Protein AF-A0A7T1I985-F1 (afdb_monomer_lite)

Sequence (53 aa):
MTPWPDRAVILALLITLGLCFALVFWSVRLNPSPEPQLQWRDRQAPQAMVQPL

Radius of gyration: 25.19 Å; chains: 1; bounding box: 50×20×72 Å

pLDDT: mean 77.23, std 15.63, range [53.75, 97.75]

Foldseek 3Di:
DDDDDPVVVVVVVVVVVVVVVVVVVVVCVVPVDDDPPPVVVVVPDPPDPPDDD

Secondary structure (DSSP, 8-state):
-PPPPHHHHHHHHHHHHHHHHHHHHHHHHH--------TTTTT----------

Structure (mmCIF, N/CA/C/O backbone):
data_AF-A0A7T1I985-F1
#
_entry.id   AF-A0A7T1I985-F1
#
loop_
_atom_site.group_PDB
_atom_site.id
_atom_site.type_symbol
_atom_site.label_atom_id
_atom_site.label_alt_id
_atom_site.label_comp_id
_atom_site.label_asym_id
_atom_site.label_entity_id
_atom_site.label_seq_id
_atom_site.pdbx_PDB_ins_code
_atom_site.Cartn_x
_atom_site.Cartn_y
_atom_site.Cartn_z
_atom_site.occupancy
_atom_site.B_iso_or_equiv
_atom_site.auth_seq_id
_atom_site.auth_comp_id
_atom_site.auth_asym_id
_atom_site.auth_atom_id
_atom_site.pdbx_PDB_model_num
ATOM 1 N N . MET A 1 1 ? 22.108 9.302 -12.386 1.00 54.03 1 MET A N 1
ATOM 2 C CA . MET A 1 1 ? 20.724 9.250 -11.87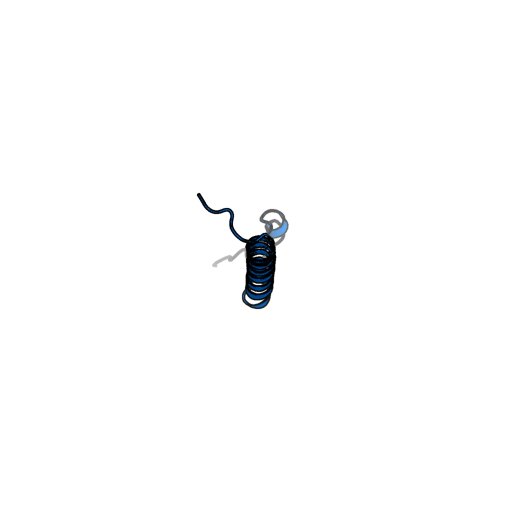1 1.00 54.03 1 MET A CA 1
ATOM 3 C C . MET A 1 1 ? 19.821 8.864 -13.024 1.00 54.03 1 MET A C 1
ATOM 5 O O . MET A 1 1 ? 19.441 9.720 -13.808 1.00 54.03 1 MET A O 1
ATOM 9 N N . THR A 1 2 ? 19.578 7.571 -13.211 1.00 69.69 2 THR A N 1
ATOM 10 C CA . THR A 1 2 ? 18.643 7.105 -14.238 1.00 69.69 2 THR A CA 1
ATOM 11 C C . THR A 1 2 ? 17.227 7.232 -13.679 1.00 69.69 2 THR A C 1
ATOM 13 O O . THR A 1 2 ? 16.960 6.634 -12.632 1.00 69.69 2 THR A O 1
ATOM 16 N N . PRO A 1 3 ? 16.340 8.026 -14.304 1.00 74.06 3 PRO A N 1
ATOM 17 C CA . PRO A 1 3 ? 14.958 8.119 -13.863 1.00 74.06 3 PRO A CA 1
ATOM 18 C C . PRO A 1 3 ? 14.318 6.736 -13.956 1.00 74.06 3 PRO A C 1
ATOM 20 O O . PRO A 1 3 ? 14.564 5.976 -14.896 1.00 74.06 3 PRO A O 1
ATOM 23 N N . TRP A 1 4 ? 13.546 6.388 -12.933 1.00 75.81 4 TRP A N 1
ATOM 24 C CA . TRP A 1 4 ? 12.803 5.140 -12.941 1.00 75.81 4 TRP A CA 1
ATOM 25 C C . TRP A 1 4 ? 11.764 5.182 -14.066 1.00 75.81 4 TRP A C 1
ATOM 27 O O . TRP A 1 4 ? 11.221 6.252 -14.339 1.00 75.81 4 TRP A O 1
ATOM 37 N N . PRO A 1 5 ? 11.465 4.045 -14.715 1.00 87.81 5 PRO A N 1
ATOM 38 C CA . PRO A 1 5 ? 10.423 4.001 -15.731 1.00 87.81 5 PRO A CA 1
ATOM 39 C C . PRO A 1 5 ? 9.098 4.490 -15.136 1.00 87.81 5 PRO A C 1
ATOM 41 O O . PRO A 1 5 ? 8.702 3.986 -14.084 1.00 87.81 5 PRO A O 1
ATOM 44 N N . ASP A 1 6 ? 8.378 5.391 -15.808 1.00 88.50 6 ASP A N 1
ATOM 45 C CA . ASP A 1 6 ? 7.111 5.958 -15.308 1.00 88.50 6 ASP A CA 1
ATOM 46 C C . ASP A 1 6 ? 6.119 4.876 -14.862 1.00 88.50 6 ASP A C 1
ATOM 48 O O . ASP A 1 6 ? 5.502 4.962 -13.803 1.00 88.50 6 ASP A O 1
ATOM 52 N N . ARG A 1 7 ? 6.051 3.774 -15.617 1.00 89.75 7 ARG A N 1
ATOM 53 C CA . ARG A 1 7 ? 5.253 2.581 -15.288 1.00 89.75 7 ARG A CA 1
ATOM 54 C C . ARG A 1 7 ? 5.580 1.975 -13.920 1.0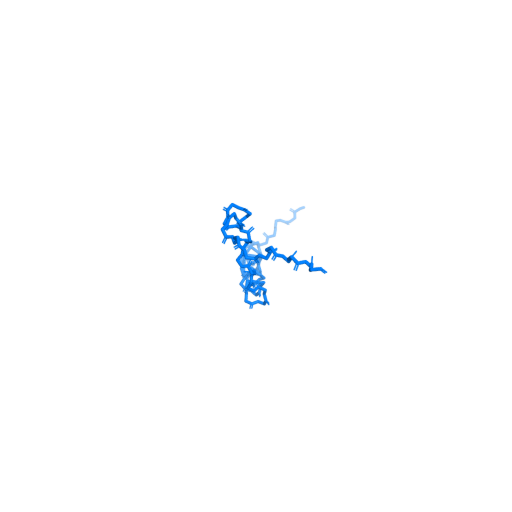0 89.75 7 ARG A C 1
ATOM 56 O O . ARG A 1 7 ? 4.677 1.506 -13.240 1.00 89.75 7 ARG A O 1
ATOM 63 N N . ALA A 1 8 ? 6.849 1.975 -13.515 1.00 91.88 8 ALA A N 1
ATOM 64 C CA . ALA A 1 8 ? 7.278 1.434 -12.229 1.00 91.88 8 ALA A CA 1
ATOM 65 C C . ALA A 1 8 ? 6.842 2.352 -11.082 1.00 91.88 8 ALA A C 1
ATOM 67 O O . ALA A 1 8 ? 6.384 1.864 -10.053 1.00 91.88 8 ALA A O 1
ATOM 68 N N . VAL A 1 9 ? 6.916 3.670 -11.287 1.00 91.62 9 VAL A N 1
ATOM 69 C CA . VAL A 1 9 ? 6.434 4.666 -10.320 1.00 91.62 9 VAL A CA 1
ATOM 70 C C . VAL A 1 9 ? 4.917 4.570 -10.165 1.00 91.62 9 VAL A C 1
ATOM 72 O O . VAL A 1 9 ? 4.415 4.499 -9.046 1.00 91.62 9 VAL A O 1
ATOM 75 N N . ILE A 1 10 ? 4.185 4.483 -11.278 1.00 94.94 10 ILE A N 1
ATOM 76 C CA . ILE A 1 10 ? 2.725 4.323 -11.278 1.00 94.94 10 ILE A CA 1
ATOM 77 C C . ILE A 1 10 ? 2.325 3.018 -10.579 1.00 94.94 10 ILE A C 1
ATOM 79 O O . ILE A 1 10 ? 1.446 3.031 -9.721 1.00 94.94 10 ILE A O 1
ATOM 83 N N . LEU A 1 11 ? 2.992 1.900 -10.887 1.00 96.19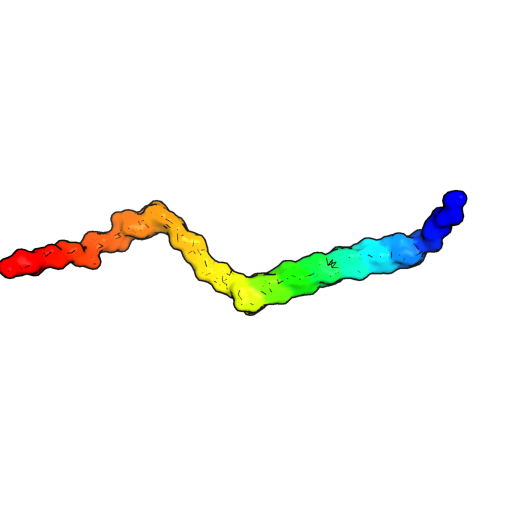 11 LEU A N 1
ATOM 84 C CA . LEU A 1 11 ? 2.746 0.624 -10.210 1.00 96.19 11 LEU A CA 1
ATOM 85 C C . LEU A 1 11 ? 3.019 0.715 -8.708 1.00 96.19 11 LEU A C 1
ATOM 87 O O . LEU A 1 11 ? 2.196 0.257 -7.920 1.00 96.19 11 LEU A O 1
ATOM 91 N N . ALA A 1 12 ? 4.125 1.338 -8.298 1.00 94.44 12 ALA A N 1
ATOM 92 C CA . ALA A 1 12 ? 4.444 1.523 -6.885 1.00 94.44 12 ALA A CA 1
ATOM 93 C C . ALA A 1 12 ? 3.372 2.354 -6.160 1.00 94.44 12 ALA A C 1
ATOM 95 O O . ALA A 1 12 ? 2.969 1.999 -5.050 1.00 94.44 12 ALA A O 1
ATOM 96 N N . LEU A 1 13 ? 2.861 3.413 -6.796 1.00 96.31 13 LEU A N 1
ATOM 97 C CA . LEU A 1 13 ? 1.776 4.234 -6.252 1.00 96.31 13 LEU A CA 1
ATOM 98 C C . LEU A 1 13 ? 0.473 3.441 -6.113 1.00 96.31 13 LEU A C 1
ATOM 100 O O . LEU A 1 13 ? -0.144 3.472 -5.049 1.00 96.31 13 LEU A O 1
ATOM 104 N N . LEU A 1 14 ? 0.078 2.691 -7.145 1.00 97.75 14 LEU A N 1
ATOM 105 C CA . LEU A 1 14 ? -1.131 1.863 -7.114 1.00 97.75 14 LEU A CA 1
ATOM 106 C C . LEU A 1 14 ? -1.043 0.758 -6.055 1.00 97.75 14 LEU A C 1
ATOM 108 O O . LEU A 1 14 ? -2.010 0.535 -5.328 1.00 97.75 14 LEU A O 1
ATOM 112 N N . ILE A 1 15 ? 0.115 0.105 -5.926 1.00 97.56 15 ILE A N 1
ATOM 113 C CA . ILE A 1 15 ? 0.356 -0.917 -4.898 1.00 97.56 15 ILE A CA 1
ATOM 114 C C . ILE A 1 15 ? 0.280 -0.296 -3.505 1.00 97.56 15 ILE A C 1
ATOM 116 O O . ILE A 1 15 ? -0.398 -0.838 -2.637 1.00 97.56 15 ILE A O 1
ATOM 120 N N . THR A 1 16 ? 0.932 0.847 -3.290 1.00 97.38 16 THR A N 1
ATOM 121 C CA . THR A 1 16 ? 0.930 1.530 -1.987 1.00 97.38 16 THR A CA 1
ATOM 122 C C . THR A 1 16 ? -0.483 1.957 -1.594 1.00 97.38 16 THR A C 1
ATOM 124 O O . THR A 1 16 ? -0.907 1.737 -0.458 1.00 97.38 16 THR A O 1
ATOM 127 N N . LEU A 1 17 ? -1.242 2.513 -2.542 1.00 97.75 17 LEU A N 1
ATOM 128 C CA . LEU A 1 17 ? -2.624 2.924 -2.321 1.00 97.75 17 LEU A CA 1
ATOM 129 C C . LEU A 1 17 ? -3.530 1.722 -2.026 1.00 97.75 17 LEU A C 1
ATOM 131 O O . LEU A 1 17 ? -4.280 1.745 -1.051 1.00 97.75 17 LEU A O 1
ATOM 135 N N . GLY A 1 18 ? -3.424 0.657 -2.824 1.00 97.38 18 GLY A N 1
ATOM 136 C CA . GLY A 1 18 ? -4.187 -0.575 -2.630 1.00 97.38 18 GLY A CA 1
ATOM 137 C C . GLY A 1 18 ? -3.867 -1.260 -1.303 1.00 97.38 18 GLY A C 1
ATOM 138 O O . GLY A 1 18 ? -4.781 -1.691 -0.605 1.00 97.38 18 GLY A O 1
ATOM 139 N N . LEU A 1 19 ? -2.590 -1.297 -0.910 1.00 97.50 19 LEU A N 1
ATOM 140 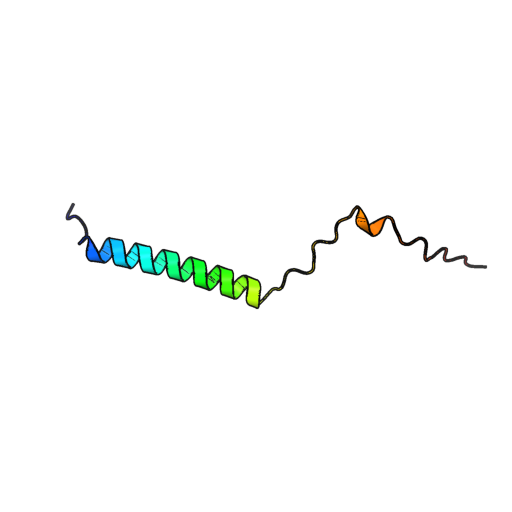C CA . LEU A 1 19 ? -2.157 -1.847 0.373 1.00 97.50 19 LEU A CA 1
ATOM 141 C C . LEU A 1 19 ? -2.724 -1.038 1.542 1.00 97.50 19 LEU A C 1
ATOM 143 O O . LEU A 1 19 ? -3.260 -1.624 2.477 1.00 97.50 19 LEU A O 1
ATOM 147 N N . CYS A 1 20 ? -2.660 0.293 1.479 1.00 96.56 20 CYS A N 1
ATOM 148 C CA . CYS A 1 20 ? -3.238 1.159 2.506 1.00 96.56 20 CYS A CA 1
ATOM 149 C C . CYS A 1 20 ? -4.748 0.910 2.650 1.00 96.56 20 CYS A C 1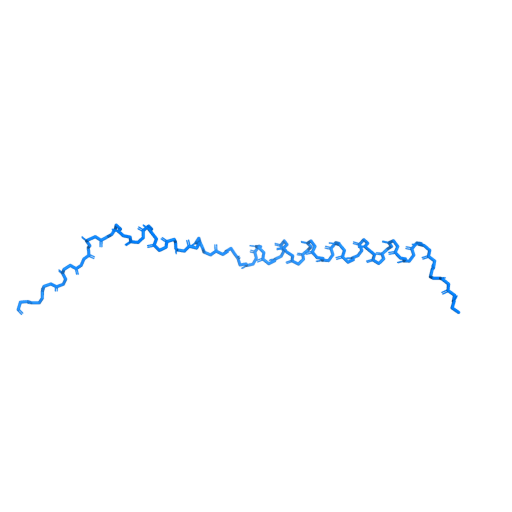
ATOM 151 O O . CYS A 1 20 ? -5.249 0.702 3.756 1.00 96.56 20 CYS A O 1
ATOM 153 N N . PHE A 1 21 ? -5.460 0.826 1.522 1.00 95.19 21 PHE A N 1
ATOM 154 C CA . PHE A 1 21 ? -6.894 0.541 1.504 1.00 95.19 21 PHE A CA 1
ATOM 155 C C . PHE A 1 21 ? -7.215 -0.841 2.087 1.00 95.19 21 PHE A C 1
ATOM 157 O O . PHE A 1 21 ? -8.120 -0.976 2.912 1.00 95.19 21 PHE A O 1
ATOM 164 N N . ALA A 1 22 ? -6.439 -1.860 1.710 1.00 95.31 22 ALA A N 1
ATOM 165 C CA . ALA A 1 22 ? -6.576 -3.212 2.231 1.00 95.31 22 ALA A CA 1
ATOM 166 C C . ALA A 1 22 ? -6.340 -3.258 3.745 1.00 95.31 22 ALA A C 1
ATOM 168 O O . ALA A 1 22 ? -7.139 -3.858 4.456 1.00 95.31 22 ALA A O 1
ATOM 169 N N . LEU A 1 23 ? -5.297 -2.591 4.249 1.00 94.44 23 LEU A N 1
ATOM 170 C CA . LEU A 1 23 ? -4.979 -2.543 5.679 1.00 94.44 23 LEU A CA 1
ATOM 171 C C . LEU A 1 23 ? -6.069 -1.842 6.493 1.00 94.44 23 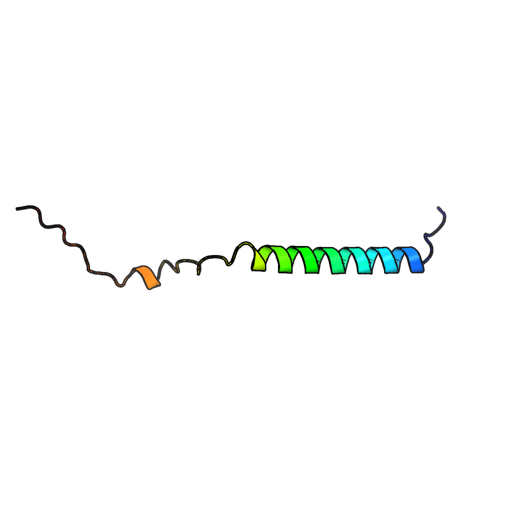LEU A C 1
ATOM 173 O O . LEU A 1 23 ? -6.446 -2.342 7.552 1.00 94.44 23 LEU A O 1
ATOM 177 N N . VAL A 1 24 ? -6.607 -0.720 6.009 1.00 91.12 24 VAL A N 1
ATOM 178 C CA . VAL A 1 24 ? -7.719 -0.019 6.674 1.00 91.12 24 VAL A CA 1
ATOM 179 C C . VAL A 1 24 ? -8.969 -0.892 6.694 1.00 91.12 24 VAL A C 1
ATOM 181 O O . VAL A 1 24 ? -9.559 -1.098 7.755 1.00 91.12 24 VAL A O 1
ATOM 184 N N . PHE A 1 25 ? -9.347 -1.454 5.544 1.00 89.19 25 PHE A N 1
ATOM 185 C CA . PHE A 1 25 ? -10.514 -2.327 5.438 1.00 89.19 25 PHE A CA 1
ATOM 186 C C . PHE A 1 25 ? -10.387 -3.553 6.350 1.00 89.19 25 PHE A C 1
ATOM 188 O O . PHE A 1 25 ? -11.320 -3.911 7.068 1.00 89.19 25 PHE A O 1
ATOM 195 N N . TRP A 1 26 ? -9.206 -4.166 6.362 1.00 89.44 26 TRP A N 1
ATOM 196 C CA . TRP A 1 26 ? -8.872 -5.289 7.226 1.00 89.44 26 TRP A CA 1
ATOM 197 C C . TRP A 1 26 ? -8.944 -4.906 8.708 1.00 89.44 26 TRP A C 1
ATOM 199 O O . TRP A 1 26 ? -9.537 -5.638 9.496 1.00 89.44 26 TRP A O 1
ATOM 209 N N . SER A 1 27 ? -8.421 -3.735 9.082 1.00 85.25 27 SER A N 1
ATOM 210 C CA . SER A 1 27 ? -8.429 -3.244 10.467 1.00 85.25 27 SER A CA 1
ATOM 211 C C . SER A 1 27 ? -9.845 -2.988 10.982 1.00 85.25 27 SER A C 1
ATOM 213 O O . SER A 1 27 ? -10.181 -3.431 12.077 1.00 85.25 27 SER A O 1
ATOM 215 N N . VAL A 1 28 ? -10.699 -2.341 10.181 1.00 81.62 28 VAL A N 1
ATOM 216 C CA . VAL A 1 28 ? -12.113 -2.111 10.529 1.00 81.62 28 VAL A CA 1
ATOM 217 C C . VAL A 1 28 ? -12.882 -3.431 10.613 1.00 81.62 28 VAL A C 1
ATOM 219 O O . VAL A 1 28 ? -13.718 -3.602 11.496 1.00 81.62 28 VAL A O 1
ATOM 222 N N . ARG A 1 29 ? -12.585 -4.388 9.724 1.00 77.50 29 ARG A N 1
ATOM 223 C CA . ARG A 1 29 ? -13.209 -5.716 9.754 1.00 77.50 29 ARG A CA 1
ATOM 224 C C . ARG A 1 29 ? -12.821 -6.520 10.999 1.00 77.50 29 ARG A C 1
ATOM 226 O O . ARG A 1 29 ? -13.659 -7.251 11.516 1.00 77.50 29 ARG A O 1
ATOM 233 N N . LEU A 1 30 ? -11.566 -6.435 11.442 1.00 72.31 30 LEU A N 1
ATOM 234 C CA . LEU A 1 30 ? -11.051 -7.213 12.577 1.00 72.31 30 LEU A CA 1
ATOM 235 C C . LEU A 1 30 ? -11.359 -6.601 13.934 1.00 72.31 30 LEU A C 1
ATOM 237 O O . LEU A 1 30 ? -11.557 -7.340 14.893 1.00 72.31 30 LEU A O 1
ATOM 241 N N . ASN A 1 31 ? -11.381 -5.276 14.021 1.00 67.56 31 ASN A N 1
ATOM 242 C CA . ASN A 1 31 ? -11.682 -4.573 15.251 1.00 67.56 31 ASN A CA 1
ATOM 243 C C . ASN A 1 31 ? -12.836 -3.606 14.984 1.00 67.56 31 ASN A C 1
ATOM 245 O O . ASN A 1 31 ? -12.584 -2.419 14.747 1.00 67.56 31 ASN A O 1
ATOM 249 N N . PRO A 1 32 ? -14.096 -4.087 14.989 1.00 66.94 32 PRO A N 1
ATOM 250 C CA . PRO A 1 32 ? -15.228 -3.183 15.092 1.00 66.94 32 PRO A CA 1
ATOM 251 C C . PRO A 1 32 ? -15.038 -2.425 16.404 1.00 66.94 32 PRO A C 1
ATOM 253 O O . PRO A 1 32 ? -15.245 -2.988 17.477 1.00 66.94 32 PRO A O 1
ATOM 256 N N . SER A 1 33 ? -14.531 -1.188 16.324 1.00 65.44 33 SER A N 1
ATOM 257 C CA . SER A 1 33 ? -14.306 -0.374 17.512 1.00 65.44 33 SER A CA 1
ATOM 258 C C . SER A 1 33 ? -15.624 -0.344 18.276 1.00 65.44 33 SER A C 1
ATOM 260 O O . SER A 1 33 ? -16.624 0.085 17.689 1.00 65.44 33 SER A O 1
ATOM 262 N N . PRO A 1 34 ? -15.663 -0.807 19.539 1.00 65.56 34 PRO A N 1
ATOM 263 C CA . PRO A 1 34 ? -16.837 -0.605 20.363 1.00 65.56 34 PRO A CA 1
ATOM 264 C C . PRO A 1 34 ? -17.134 0.890 20.342 1.00 65.56 34 PRO A C 1
ATOM 266 O O . PRO A 1 34 ? -16.205 1.708 20.374 1.00 65.56 34 PRO A O 1
ATOM 269 N N . GLU A 1 35 ? -18.413 1.219 20.168 1.00 65.56 35 GLU A N 1
ATOM 270 C CA . GLU A 1 35 ? -18.888 2.593 20.088 1.00 65.56 35 GLU A CA 1
ATOM 271 C C . GLU A 1 35 ? -18.187 3.406 21.184 1.00 65.56 35 GLU A C 1
ATOM 273 O O . GLU A 1 35 ? -18.244 2.993 22.349 1.00 65.56 35 GLU A O 1
ATOM 278 N N . PRO A 1 36 ? -17.434 4.469 20.835 1.00 69.88 36 PRO A N 1
ATOM 279 C CA . PRO A 1 36 ? -16.691 5.224 21.830 1.00 69.88 36 PRO A CA 1
ATOM 280 C C . PRO A 1 36 ? -17.688 5.651 22.899 1.00 69.88 36 PRO A C 1
ATOM 282 O O . PRO A 1 36 ? -18.661 6.336 22.582 1.00 69.88 36 PRO A O 1
ATOM 285 N N . GLN A 1 37 ? -17.491 5.176 24.134 1.00 65.69 37 GLN A N 1
ATOM 286 C CA . GLN A 1 37 ? -18.372 5.500 25.249 1.00 65.69 37 GLN A CA 1
ATOM 287 C C . GLN A 1 37 ? -18.303 7.006 25.448 1.00 65.69 37 GLN A C 1
ATOM 289 O O . GLN A 1 37 ? -17.343 7.566 25.978 1.00 65.69 37 GLN A O 1
ATOM 294 N N . LEU A 1 38 ? -19.295 7.682 24.885 1.00 74.44 38 LEU A N 1
ATOM 295 C CA . LEU A 1 38 ? -19.428 9.112 24.977 1.00 74.44 38 LEU A CA 1
ATOM 296 C C . LEU A 1 38 ? -19.738 9.401 26.439 1.00 74.44 38 LEU A C 1
ATOM 298 O O . LEU A 1 38 ? -20.870 9.229 26.869 1.00 74.44 38 LEU A O 1
ATOM 302 N N . GLN A 1 39 ? -18.735 9.868 27.178 1.00 68.25 39 GLN A N 1
ATOM 303 C CA . GLN A 1 39 ? -18.800 10.151 28.616 1.00 68.25 39 GLN A CA 1
ATOM 304 C C . GLN A 1 39 ? -19.971 11.082 29.010 1.00 68.25 39 GLN A C 1
ATOM 306 O O . GLN A 1 39 ? -20.385 11.129 30.165 1.00 68.25 39 GLN A O 1
ATOM 311 N N . TRP A 1 40 ? -20.540 11.825 28.052 1.00 70.94 40 TRP A N 1
ATOM 312 C CA . TRP A 1 40 ? -21.738 12.647 28.246 1.00 70.94 40 TRP A CA 1
ATOM 313 C C . TRP A 1 40 ? -23.060 11.853 28.244 1.00 70.94 40 TRP A C 1
ATOM 315 O O . TRP A 1 40 ? -24.056 12.355 28.766 1.00 70.94 40 TRP A O 1
ATOM 325 N N . ARG A 1 41 ? -23.081 10.630 27.695 1.00 61.25 41 ARG A N 1
ATOM 326 C CA . ARG A 1 41 ? -24.210 9.682 27.732 1.00 61.25 41 ARG A CA 1
ATOM 327 C C . ARG A 1 41 ? -24.251 8.866 29.032 1.00 61.25 41 ARG A C 1
ATOM 329 O O . ARG A 1 41 ? -25.340 8.517 29.472 1.00 61.25 41 ARG A O 1
ATOM 336 N N . ASP A 1 42 ? -23.116 8.665 29.709 1.00 61.50 42 ASP A N 1
ATOM 337 C CA . ASP A 1 42 ? -23.036 7.990 31.023 1.00 61.50 42 ASP A CA 1
ATOM 338 C C . ASP A 1 42 ? -23.670 8.782 32.179 1.00 61.50 42 ASP A C 1
ATOM 340 O O . ASP A 1 42 ? -23.774 8.307 33.308 1.00 61.50 42 ASP A O 1
ATOM 344 N N . ARG A 1 43 ? -24.164 9.998 31.918 1.00 59.28 43 ARG A N 1
ATOM 345 C CA . ARG A 1 43 ? -24.854 10.811 32.927 1.00 59.28 43 ARG A CA 1
ATOM 346 C C . ARG A 1 43 ? -26.291 10.344 33.216 1.00 59.28 43 ARG A C 1
ATOM 348 O O . ARG A 1 43 ? -26.963 10.949 34.048 1.00 59.28 43 ARG A O 1
ATOM 355 N N . GLN A 1 44 ? -26.766 9.279 32.565 1.00 60.72 44 GLN A N 1
ATOM 356 C CA . GLN A 1 44 ? -28.093 8.695 32.785 1.00 60.72 44 GLN A CA 1
ATOM 357 C C . GLN A 1 44 ? -28.023 7.213 33.178 1.00 60.72 44 GLN A C 1
ATOM 359 O O . GLN A 1 44 ? -28.492 6.341 32.457 1.00 60.72 44 GLN A O 1
ATOM 364 N N . ALA A 1 45 ? -27.513 6.932 34.377 1.00 54.12 45 ALA A N 1
ATOM 365 C CA . ALA A 1 45 ? -27.934 5.758 35.140 1.00 54.12 45 ALA A CA 1
ATOM 366 C C . ALA A 1 45 ? -27.900 6.054 36.652 1.00 54.12 45 ALA A C 1
ATOM 368 O O . ALA A 1 45 ? -26.907 5.774 37.322 1.00 54.12 45 ALA A O 1
ATOM 369 N N . PRO A 1 46 ? -28.978 6.600 37.245 1.00 53.94 46 PRO A N 1
ATOM 370 C CA . PRO A 1 46 ? -29.187 6.529 38.685 1.00 53.94 46 PRO A CA 1
ATOM 371 C C . PRO A 1 46 ? -29.660 5.111 39.040 1.00 53.94 46 PRO A C 1
ATOM 373 O O . PRO A 1 46 ? -30.829 4.897 39.347 1.00 53.94 46 PRO A O 1
ATOM 376 N N . GLN A 1 47 ? -28.784 4.112 38.939 1.00 60.94 47 GLN A N 1
ATOM 377 C CA . GLN A 1 47 ? -29.080 2.726 39.320 1.00 60.94 47 GLN A CA 1
ATOM 378 C C . GLN A 1 47 ? -27.851 2.109 39.987 1.00 60.94 47 GLN A C 1
ATOM 380 O O . GLN A 1 47 ? -27.117 1.358 39.362 1.00 60.94 47 GLN A O 1
ATOM 385 N N . ALA A 1 48 ? -27.616 2.491 41.242 1.00 54.97 48 ALA A N 1
ATOM 386 C CA . ALA A 1 48 ? -27.062 1.641 42.301 1.00 54.97 48 ALA A CA 1
ATOM 387 C C . ALA A 1 48 ? -26.738 2.517 43.521 1.00 54.97 48 ALA A C 1
ATOM 389 O O . ALA A 1 48 ? -25.583 2.692 43.904 1.00 54.97 48 ALA A O 1
ATOM 390 N N . MET A 1 49 ? -27.775 3.060 44.171 1.00 53.75 49 MET A N 1
ATOM 391 C CA . MET A 1 49 ? -27.691 3.234 45.621 1.00 53.75 49 MET A CA 1
ATOM 392 C C . MET A 1 49 ? -27.615 1.822 46.209 1.00 53.75 49 MET A C 1
ATOM 394 O O . MET A 1 49 ? -28.635 1.206 46.504 1.00 53.75 49 MET A O 1
ATOM 398 N N . VAL A 1 50 ? -26.405 1.273 46.302 1.00 58.38 50 VAL A N 1
ATOM 399 C CA . VAL A 1 50 ? -26.130 0.151 47.196 1.00 58.38 50 VAL A CA 1
ATOM 400 C C . VAL A 1 50 ? -26.234 0.732 48.599 1.00 58.38 50 VAL A C 1
ATOM 402 O O . VAL A 1 50 ? -25.331 1.418 49.068 1.00 58.38 50 VAL A O 1
ATOM 405 N N . GLN A 1 51 ? -27.393 0.534 49.217 1.00 57.53 51 GLN A N 1
ATOM 406 C CA . GLN A 1 51 ? -27.633 0.794 50.627 1.00 57.53 51 GLN A CA 1
ATOM 407 C C . GLN A 1 51 ? -27.319 -0.506 51.378 1.00 57.53 51 GLN A C 1
ATOM 409 O O . GLN A 1 51 ? -28.105 -1.448 51.267 1.00 57.53 51 GLN A O 1
ATOM 414 N N . PRO A 1 52 ? -26.178 -0.625 52.083 1.00 59.91 52 PRO A N 1
ATOM 415 C CA . PRO A 1 52 ? -26.019 -1.676 53.069 1.00 59.91 52 PRO A CA 1
ATOM 416 C C . PRO A 1 52 ? -26.723 -1.235 54.358 1.00 59.91 52 PRO A C 1
ATOM 418 O O . PRO A 1 52 ? -26.521 -0.116 54.836 1.00 59.91 52 PRO A O 1
ATOM 421 N N . LEU A 1 53 ? -27.602 -2.116 54.837 1.00 58.62 53 LEU A N 1
ATOM 422 C CA . LEU A 1 53 ? -28.277 -2.053 56.132 1.00 58.62 53 LEU A CA 1
ATOM 423 C C . LEU A 1 53 ? -27.285 -2.332 57.270 1.00 58.62 53 LEU A C 1
ATOM 425 O O . LEU A 1 53 ? -26.390 -3.183 57.051 1.00 58.62 53 LEU A O 1
#